Protein AF-X1VEZ9-F1 (afdb_monomer)

Solvent-accessible surface area (backbone atoms only — not comparable to full-atom values): 8382 Å² total; per-residue (Å²): 126,54,50,55,61,60,37,84,62,32,48,42,31,69,41,41,49,51,42,40,76,77,64,36,26,30,36,28,29,35,42,46,56,78,81,36,82,80,84,81,74,82,84,46,55,52,68,86,80,82,50,48,65,78,62,78,84,62,93,48,31,68,69,54,39,49,52,24,50,54,51,30,52,54,49,52,55,47,51,38,60,76,69,62,62,58,88,54,99,56,76,74,59,47,82,42,86,39,74,49,96,43,73,73,45,46,66,31,68,70,44,43,51,51,54,51,43,68,76,54,38,88,84,36,68,68,53,52,51,52,51,51,54,54,53,55,51,55,62,61,72,76,110

Radius of gyration: 16.5 Å; Cα contacts (8 Å, |Δi|>4): 179; chains: 1; bounding box: 41×40×46 Å

Foldseek 3Di:
DDFDAAAPLQQALVSLVVRVVVPHAEGAHFEDWLPFPDDDDPPQFPPPPDRDGNDDGDNHHLVSSLLRVLLNVVVLVVVCVVVVVDPDPDRSHDYHYHYDDDPVGCPDPSNVCSVVCSVPVPPPPSNVVSVVVVVVVVVVVVD

Mean predicted aligned error: 5.58 Å

pLDDT: mean 88.83, std 11.17, range [40.41, 98.44]

Structure (mmCIF, N/CA/C/O backbone):
data_AF-X1VEZ9-F1
#
_entry.id   AF-X1VEZ9-F1
#
loop_
_atom_site.group_PDB
_atom_site.id
_atom_site.type_symbol
_atom_site.label_atom_id
_atom_site.label_alt_id
_atom_site.label_comp_id
_atom_site.label_asym_id
_atom_site.label_entity_id
_atom_site.label_seq_id
_atom_site.pdbx_PDB_ins_code
_atom_site.Cartn_x
_atom_site.Cartn_y
_atom_site.Cartn_z
_atom_site.occupancy
_atom_site.B_iso_or_equiv
_atom_site.auth_seq_id
_atom_site.auth_comp_id
_atom_site.auth_asym_id
_atom_site.auth_atom_id
_atom_site.pdbx_PDB_model_num
ATOM 1 N N . PRO A 1 1 ? -4.588 -15.174 10.157 1.00 79.81 1 PRO A N 1
ATOM 2 C CA . PRO A 1 1 ? -5.457 -14.116 9.582 1.00 79.81 1 PRO A CA 1
ATOM 3 C C . PRO A 1 1 ? -5.657 -14.417 8.093 1.00 79.81 1 PRO A C 1
ATOM 5 O O . PRO A 1 1 ? -4.755 -15.001 7.505 1.00 79.81 1 PRO A O 1
ATOM 8 N N . VAL A 1 2 ? -6.814 -14.080 7.518 1.00 92.81 2 VAL A N 1
ATOM 9 C CA . VAL A 1 2 ? -7.137 -14.329 6.098 1.00 92.81 2 VAL A CA 1
ATOM 10 C C . VAL A 1 2 ? -7.212 -12.995 5.366 1.00 92.81 2 VAL A C 1
ATOM 12 O O . VA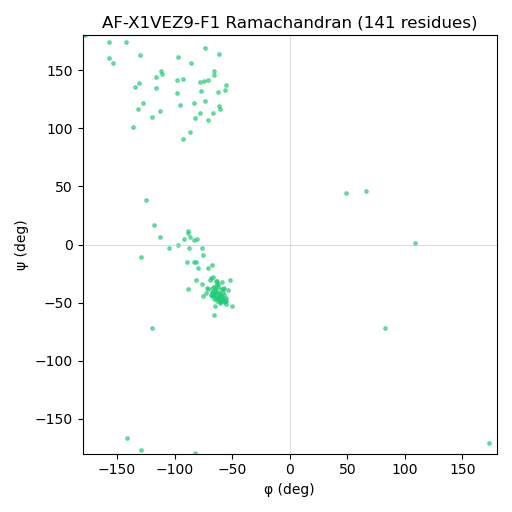L A 1 2 ? -7.586 -11.982 5.962 1.00 92.81 2 VAL A O 1
ATOM 15 N N . GLY A 1 3 ? -6.872 -12.983 4.087 1.00 96.12 3 GLY A N 1
ATOM 16 C CA . GLY A 1 3 ? -7.163 -11.868 3.206 1.00 96.12 3 GLY A CA 1
ATOM 17 C C . GLY A 1 3 ? -6.513 -12.051 1.839 1.00 96.12 3 GLY A C 1
ATOM 18 O O . GLY A 1 3 ? -6.061 -13.153 1.519 1.00 96.12 3 GLY A O 1
ATOM 19 N N . PRO A 1 4 ? -6.551 -11.009 1.007 1.00 96.81 4 PRO A N 1
ATOM 20 C CA . PRO A 1 4 ? -6.162 -11.129 -0.384 1.00 96.81 4 PRO A CA 1
ATOM 21 C C . PRO A 1 4 ? -4.653 -11.324 -0.600 1.00 96.81 4 PRO A C 1
ATOM 23 O O . PRO A 1 4 ? -3.841 -10.660 0.046 1.00 96.81 4 PRO A O 1
ATOM 26 N N . ALA A 1 5 ? -4.309 -12.173 -1.574 1.00 94.75 5 ALA A N 1
ATOM 27 C CA . ALA A 1 5 ? -2.952 -12.330 -2.112 1.00 94.75 5 ALA A CA 1
ATOM 28 C C . ALA A 1 5 ? -2.539 -11.136 -2.998 1.00 94.75 5 ALA A C 1
ATOM 30 O O . ALA A 1 5 ? -3.394 -10.335 -3.379 1.00 94.75 5 ALA A O 1
ATOM 31 N N . ALA A 1 6 ? -1.264 -11.030 -3.376 1.00 93.56 6 ALA A N 1
ATOM 32 C CA . ALA A 1 6 ? -0.801 -9.992 -4.297 1.00 93.56 6 ALA A CA 1
ATOM 33 C C . ALA A 1 6 ? -1.511 -10.110 -5.657 1.00 93.56 6 ALA A C 1
ATOM 35 O O . ALA A 1 6 ? -1.366 -11.096 -6.378 1.00 93.56 6 ALA A O 1
ATOM 36 N N . GLY A 1 7 ? -2.281 -9.092 -6.040 1.00 90.25 7 GLY A N 1
ATOM 37 C CA . GLY A 1 7 ? -3.064 -9.124 -7.275 1.00 90.25 7 GLY A CA 1
ATOM 38 C C . GLY A 1 7 ? -3.824 -7.823 -7.530 1.00 90.25 7 GLY A C 1
ATOM 39 O O . GLY A 1 7 ? -3.697 -6.879 -6.751 1.00 90.25 7 GLY A O 1
ATOM 40 N N . PRO A 1 8 ? -4.585 -7.718 -8.634 1.00 87.69 8 PRO A N 1
ATOM 41 C CA . PRO A 1 8 ? -5.315 -6.490 -8.987 1.00 87.69 8 PRO A CA 1
ATOM 42 C C . PRO A 1 8 ? -6.198 -5.950 -7.846 1.00 87.69 8 PRO A C 1
ATOM 44 O O . PRO A 1 8 ? -6.381 -4.744 -7.667 1.00 87.69 8 PRO A O 1
ATOM 47 N N . HIS A 1 9 ? -6.704 -6.849 -7.007 1.00 91.00 9 HIS A N 1
ATOM 48 C CA . HIS A 1 9 ? -7.524 -6.550 -5.838 1.00 91.00 9 HIS A CA 1
ATOM 49 C C . HIS A 1 9 ? -6.737 -5.983 -4.634 1.00 91.00 9 HIS A C 1
ATOM 51 O O . HIS A 1 9 ? -7.360 -5.498 -3.694 1.00 91.00 9 HIS A O 1
ATOM 57 N N . THR A 1 10 ? -5.400 -5.972 -4.659 1.00 95.31 10 THR A N 1
ATOM 58 C CA . THR A 1 10 ? -4.531 -5.304 -3.661 1.00 95.31 10 THR A CA 1
ATOM 59 C C . THR A 1 10 ? -3.663 -4.193 -4.251 1.00 95.31 10 THR A C 1
ATOM 61 O O . THR A 1 10 ? -2.702 -3.765 -3.617 1.00 95.31 10 THR A O 1
ATOM 64 N N . GLN A 1 11 ? -4.000 -3.706 -5.450 1.00 94.50 11 GLN A N 1
ATOM 65 C CA . GLN A 1 11 ? -3.297 -2.596 -6.105 1.00 94.50 11 GLN A CA 1
ATOM 66 C C . GLN A 1 11 ? -3.863 -1.221 -5.713 1.00 94.50 11 GLN A C 1
ATOM 68 O O . GLN A 1 11 ? -3.105 -0.274 -5.541 1.00 94.50 11 GLN A O 1
ATOM 73 N N . LEU A 1 12 ? -5.189 -1.106 -5.571 1.00 96.81 12 LEU A N 1
ATOM 74 C CA . LEU A 1 12 ? -5.880 0.171 -5.358 1.00 96.81 12 LEU A CA 1
ATOM 75 C C . LEU A 1 12 ? -6.472 0.284 -3.949 1.00 96.81 12 LEU A C 1
ATOM 77 O O . LEU A 1 12 ? -6.987 -0.692 -3.394 1.00 96.81 12 LEU A O 1
ATOM 81 N N . THR A 1 13 ? -6.479 1.506 -3.419 1.00 98.25 13 THR A N 1
ATOM 82 C CA . THR A 1 13 ? -6.974 1.875 -2.085 1.00 98.25 13 THR A CA 1
ATOM 83 C C . THR A 1 13 ? -8.371 1.322 -1.833 1.00 98.25 13 THR A C 1
ATOM 85 O O . THR A 1 13 ? -8.604 0.638 -0.838 1.00 98.25 13 THR A O 1
ATOM 88 N N . GLN A 1 14 ? -9.308 1.594 -2.743 1.00 97.88 14 GLN A N 1
ATOM 89 C CA . GLN A 1 14 ? -10.708 1.206 -2.596 1.00 97.88 14 GLN A CA 1
ATOM 90 C C . GLN A 1 14 ? -10.892 -0.313 -2.541 1.00 97.88 14 GLN A C 1
ATOM 92 O O . GLN A 1 14 ? -11.754 -0.790 -1.806 1.00 97.88 14 GLN A O 1
ATOM 97 N N . ASN A 1 15 ? -10.054 -1.076 -3.249 1.00 97.75 15 ASN A N 1
ATOM 98 C CA . ASN A 1 15 ? -10.129 -2.535 -3.251 1.00 97.75 15 ASN A CA 1
ATOM 99 C C . ASN A 1 15 ? -9.631 -3.097 -1.914 1.00 97.75 15 ASN A C 1
ATOM 101 O O . ASN A 1 15 ? -10.274 -3.974 -1.338 1.00 97.75 15 ASN A O 1
ATOM 105 N N . ILE A 1 16 ? -8.542 -2.538 -1.374 1.00 98.44 16 ILE A N 1
ATOM 106 C CA . ILE A 1 16 ? -8.021 -2.897 -0.047 1.00 98.44 16 ILE A CA 1
ATOM 107 C C . ILE A 1 16 ? -9.051 -2.561 1.043 1.00 98.44 16 ILE A C 1
ATOM 109 O O . ILE A 1 16 ? -9.319 -3.389 1.916 1.00 98.44 16 ILE A O 1
ATOM 113 N N . VAL A 1 17 ? -9.675 -1.380 0.972 1.00 98.25 17 VAL A N 1
ATOM 114 C CA . VAL A 1 17 ? -10.751 -0.969 1.891 1.00 98.25 17 VAL A CA 1
ATOM 115 C C . VAL A 1 17 ? -11.946 -1.914 1.800 1.00 98.25 17 VAL A C 1
ATOM 117 O O . VAL A 1 17 ? -12.410 -2.400 2.831 1.00 98.25 17 VAL A O 1
ATOM 120 N N . ALA A 1 18 ? -12.412 -2.236 0.592 1.00 98.25 18 ALA A N 1
ATOM 121 C CA . ALA A 1 18 ? -13.507 -3.181 0.398 1.00 98.25 18 ALA A CA 1
ATOM 122 C C . ALA A 1 18 ? -13.170 -4.555 0.999 1.00 98.25 18 ALA A C 1
ATOM 124 O O . ALA A 1 18 ? -13.956 -5.093 1.779 1.00 98.25 18 ALA A O 1
ATOM 125 N N . ALA A 1 19 ? -11.972 -5.078 0.721 1.00 97.75 19 ALA A N 1
ATOM 126 C CA . ALA A 1 19 ? -11.488 -6.339 1.274 1.00 97.75 19 ALA A CA 1
ATOM 127 C C . ALA A 1 19 ? -11.423 -6.320 2.816 1.00 97.75 19 ALA A C 1
ATOM 129 O O . ALA A 1 19 ? -11.789 -7.308 3.452 1.00 97.75 19 ALA A O 1
ATOM 130 N N . TYR A 1 20 ? -11.029 -5.203 3.439 1.00 97.19 20 TYR A N 1
ATOM 131 C CA . TYR A 1 20 ? -11.065 -5.049 4.898 1.00 97.19 20 TYR A CA 1
ATOM 132 C C . TYR A 1 20 ? -12.487 -5.094 5.465 1.00 97.19 20 TYR A C 1
ATOM 134 O O . TYR A 1 20 ? -12.742 -5.802 6.448 1.00 97.19 20 TYR A O 1
ATOM 142 N N . LEU A 1 21 ? -13.419 -4.375 4.839 1.00 96.12 21 LEU A N 1
ATOM 143 C CA . LEU A 1 21 ? -14.812 -4.305 5.284 1.00 96.12 21 LEU A CA 1
ATOM 144 C C . LEU A 1 21 ? -15.517 -5.666 5.210 1.00 96.12 21 LEU A C 1
ATOM 146 O O . LEU A 1 21 ? -16.330 -5.970 6.078 1.00 96.12 21 LEU A O 1
ATOM 150 N N . VAL A 1 22 ? -15.144 -6.523 4.253 1.00 95.44 22 VAL A N 1
ATOM 151 C CA . VAL A 1 22 ? -15.676 -7.896 4.137 1.00 95.44 22 VAL A CA 1
ATOM 152 C C . VAL A 1 22 ? -14.889 -8.944 4.939 1.00 95.44 22 VAL A C 1
ATOM 154 O O . VAL A 1 22 ? -15.115 -10.141 4.786 1.00 95.44 22 VAL A O 1
ATOM 157 N N . GLY A 1 23 ? -13.980 -8.518 5.823 1.00 93.94 23 GLY A N 1
ATOM 158 C CA . GLY A 1 23 ? -13.320 -9.399 6.796 1.00 93.94 23 GLY A CA 1
ATOM 159 C C . GLY A 1 23 ? -11.840 -9.694 6.542 1.00 93.94 23 GLY A C 1
ATOM 160 O O . GLY A 1 23 ? -11.230 -10.407 7.337 1.00 93.94 23 GLY A O 1
ATOM 161 N N . GLY A 1 24 ? -11.226 -9.128 5.500 1.00 95.94 24 GLY A N 1
ATOM 162 C CA . GLY A 1 24 ? -9.790 -9.243 5.242 1.00 95.94 24 GLY A CA 1
ATOM 163 C C . GLY A 1 24 ? -8.947 -8.620 6.360 1.00 95.94 24 GLY A C 1
ATOM 164 O O . GLY A 1 24 ? -9.206 -7.503 6.811 1.00 95.94 24 GLY A O 1
ATOM 165 N N . ARG A 1 25 ? -7.941 -9.349 6.845 1.00 95.44 25 ARG A N 1
ATOM 166 C CA . ARG A 1 25 ? -7.028 -8.931 7.929 1.00 95.44 25 ARG A CA 1
ATOM 167 C C . ARG A 1 25 ? -5.552 -9.107 7.565 1.00 95.44 25 ARG A C 1
ATOM 169 O O . ARG A 1 25 ? -4.682 -8.621 8.276 1.00 95.44 25 ARG A O 1
ATOM 176 N N . PHE A 1 26 ? -5.252 -9.795 6.474 1.00 96.81 26 PHE A N 1
ATOM 177 C CA . PHE A 1 26 ? -3.901 -9.919 5.941 1.00 96.81 26 PHE A CA 1
ATOM 178 C C . PHE A 1 26 ? -3.927 -9.526 4.471 1.00 96.81 26 PHE A C 1
ATOM 180 O O . PHE A 1 26 ? -4.687 -10.112 3.707 1.00 96.81 26 PHE A O 1
ATOM 187 N N . PHE A 1 27 ? -3.144 -8.524 4.096 1.00 98.06 27 PHE A N 1
ATOM 188 C CA . PHE A 1 27 ? -3.127 -7.986 2.742 1.00 98.06 27 PHE A CA 1
ATOM 189 C C . PHE A 1 27 ? -1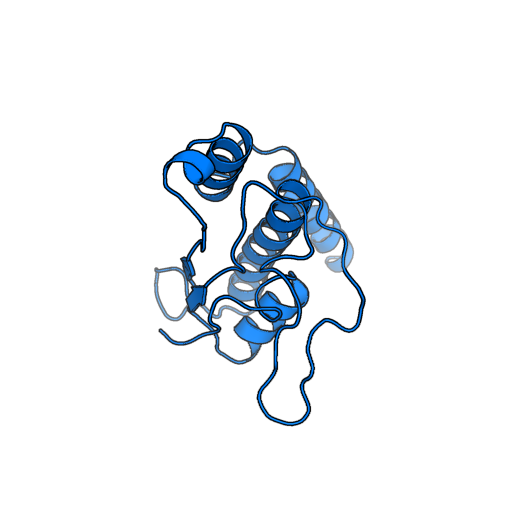.729 -8.157 2.182 1.00 98.06 27 PHE A C 1
ATOM 191 O O . PHE A 1 27 ? -0.806 -7.473 2.623 1.00 98.06 27 PHE A O 1
ATOM 198 N N . GLU A 1 28 ? -1.571 -9.055 1.222 1.00 97.69 28 GLU A N 1
ATOM 199 C CA . GLU A 1 28 ? -0.363 -9.081 0.414 1.00 97.69 28 GLU A CA 1
ATOM 200 C C . GLU A 1 28 ? -0.518 -8.026 -0.688 1.00 97.69 28 GLU A C 1
ATOM 202 O O . GLU A 1 28 ? -1.368 -8.137 -1.576 1.00 97.69 28 GLU A O 1
ATOM 207 N N . LEU A 1 29 ? 0.240 -6.939 -0.569 1.00 97.06 29 LEU A N 1
ATOM 208 C CA . LEU A 1 29 ? 0.157 -5.806 -1.487 1.00 97.06 29 LEU A CA 1
ATOM 209 C C . LEU A 1 29 ? 0.614 -6.224 -2.880 1.00 97.06 29 LEU A C 1
ATOM 211 O O . LEU A 1 29 ? 1.479 -7.090 -3.023 1.00 97.06 29 LEU A O 1
ATOM 215 N N . LYS A 1 30 ? 0.051 -5.596 -3.914 1.00 94.88 30 LYS A N 1
ATOM 216 C CA . LYS A 1 30 ? 0.419 -5.907 -5.293 1.00 94.88 30 LYS A CA 1
ATOM 217 C C . LYS A 1 30 ? 1.928 -5.731 -5.504 1.00 94.88 30 LYS A C 1
ATOM 219 O O . LYS A 1 30 ? 2.508 -4.721 -5.104 1.00 94.88 30 LYS A O 1
ATOM 224 N N . THR A 1 31 ? 2.544 -6.722 -6.151 1.00 93.88 31 THR A N 1
ATOM 225 C CA . THR A 1 31 ? 3.991 -6.769 -6.369 1.00 93.88 31 THR A CA 1
ATOM 226 C C . THR A 1 31 ? 4.491 -5.587 -7.190 1.00 93.88 31 THR A C 1
ATOM 228 O O . THR A 1 31 ? 4.132 -5.447 -8.365 1.00 93.88 31 THR A O 1
ATOM 231 N N . VAL A 1 32 ? 5.374 -4.790 -6.587 1.00 93.56 32 VAL A N 1
ATOM 232 C CA . VAL A 1 32 ? 6.086 -3.687 -7.246 1.00 93.56 32 VAL A CA 1
ATOM 233 C C . VAL A 1 32 ? 7.488 -4.101 -7.704 1.00 93.56 32 VAL A C 1
ATOM 235 O O . VAL A 1 32 ? 8.045 -5.097 -7.229 1.00 93.56 32 VAL A O 1
ATOM 238 N N . GLN A 1 33 ? 8.066 -3.334 -8.632 1.00 90.12 33 GLN A N 1
ATOM 239 C CA . GLN A 1 33 ? 9.392 -3.604 -9.189 1.00 90.12 33 GLN A CA 1
ATOM 240 C C . GLN A 1 33 ? 10.076 -2.371 -9.786 1.00 90.12 33 GLN A C 1
ATOM 242 O O . GLN A 1 33 ? 9.458 -1.323 -9.938 1.00 90.12 33 GLN A O 1
ATOM 247 N N . LYS A 1 34 ? 11.339 -2.548 -10.202 1.00 88.12 34 LYS A N 1
ATOM 248 C CA . LYS A 1 34 ? 12.169 -1.513 -10.841 1.00 88.12 34 LYS A CA 1
ATOM 249 C C . LYS A 1 34 ? 11.633 -1.007 -12.187 1.00 88.12 34 LYS A C 1
ATOM 251 O O . LYS A 1 34 ? 11.894 0.134 -12.541 1.00 88.12 34 LYS A O 1
ATOM 256 N N . LEU A 1 35 ? 10.941 -1.853 -12.959 1.00 84.75 35 LEU A N 1
ATOM 257 C CA . LEU A 1 35 ? 10.323 -1.465 -14.231 1.00 84.75 35 LEU A CA 1
ATOM 258 C C . LEU A 1 35 ? 8.878 -1.035 -13.970 1.00 84.75 35 LEU A C 1
ATOM 260 O O . LEU A 1 35 ? 7.968 -1.864 -13.970 1.00 84.75 35 LEU A O 1
ATOM 264 N N . ASP A 1 36 ? 8.686 0.253 -13.715 1.00 80.12 36 ASP A N 1
ATOM 265 C CA . ASP A 1 36 ? 7.431 0.814 -13.201 1.00 80.12 36 ASP A CA 1
ATOM 266 C C . ASP A 1 36 ? 6.701 1.723 -14.215 1.00 80.12 36 ASP A C 1
ATOM 268 O O . ASP A 1 36 ? 5.689 2.341 -13.903 1.00 80.12 36 ASP A O 1
ATOM 272 N N . SER A 1 37 ? 7.215 1.778 -15.446 1.00 81.38 37 SER A N 1
ATOM 273 C CA . SER A 1 37 ? 6.706 2.590 -16.560 1.00 81.38 37 SER A CA 1
ATOM 274 C C . SER A 1 37 ? 6.417 1.728 -17.797 1.00 81.38 37 SER A C 1
ATOM 276 O O . SER A 1 37 ? 6.724 2.102 -18.930 1.00 81.38 37 SER A O 1
ATOM 278 N N . LEU A 1 38 ? 5.893 0.522 -17.575 1.00 77.50 38 LEU A N 1
ATOM 279 C CA . LEU A 1 38 ? 5.588 -0.434 -18.638 1.00 77.50 38 LEU A CA 1
ATOM 280 C C . LEU A 1 38 ? 4.328 -0.011 -19.404 1.00 77.50 38 LEU A C 1
ATOM 282 O O . LEU A 1 38 ? 3.354 0.448 -18.811 1.00 77.50 38 LEU A O 1
ATOM 286 N N . GLN A 1 39 ? 4.348 -0.182 -20.727 1.00 77.81 39 GLN A N 1
ATOM 287 C CA . GLN A 1 39 ? 3.176 -0.003 -21.582 1.00 77.81 39 GLN A CA 1
ATOM 288 C C . GLN A 1 39 ? 2.802 -1.325 -22.234 1.00 77.81 39 GLN A C 1
ATOM 290 O O . GLN A 1 39 ? 3.667 -2.045 -22.730 1.00 77.81 39 GLN A O 1
ATOM 295 N N . PHE A 1 40 ? 1.511 -1.631 -22.206 1.00 76.88 40 PHE A N 1
ATOM 296 C CA . PHE A 1 40 ? 0.960 -2.913 -22.614 1.00 76.88 40 PHE A CA 1
ATOM 297 C C . PHE A 1 40 ? -0.525 -2.768 -22.999 1.00 76.88 40 PHE A C 1
ATOM 299 O O . PHE A 1 40 ? -1.151 -1.740 -22.709 1.00 76.88 40 PHE A O 1
ATOM 306 N N . GLU A 1 41 ? -1.054 -3.735 -23.751 1.00 79.38 41 GLU A N 1
ATOM 307 C CA . GLU A 1 41 ? -2.388 -3.665 -24.358 1.00 79.38 41 GLU A CA 1
ATOM 308 C C . GLU A 1 41 ? -3.505 -4.082 -23.393 1.00 79.38 41 GLU A C 1
ATOM 310 O O . GLU A 1 41 ? -3.585 -5.219 -22.943 1.00 79.38 41 GLU A O 1
ATOM 315 N N . LYS A 1 42 ? -4.458 -3.174 -23.156 1.00 77.19 42 LYS A N 1
ATOM 316 C CA . LYS A 1 42 ? -5.621 -3.431 -22.292 1.00 77.19 42 LYS A CA 1
ATOM 317 C C . LYS A 1 42 ? -6.824 -3.944 -23.108 1.00 77.19 42 LYS A C 1
ATOM 319 O O . LYS A 1 42 ? -7.080 -3.394 -24.181 1.00 77.19 42 LYS A O 1
ATOM 324 N N . PRO A 1 43 ? -7.639 -4.890 -22.588 1.00 74.75 43 PRO A N 1
ATOM 325 C CA . PRO A 1 43 ? -7.583 -5.488 -21.250 1.00 74.75 43 PRO A CA 1
ATOM 326 C C . PRO A 1 43 ? -6.485 -6.550 -21.114 1.00 74.75 43 PRO A C 1
ATOM 328 O O . PRO A 1 43 ? -6.308 -7.390 -21.985 1.00 74.75 43 PRO A O 1
ATOM 331 N N . CYS A 1 44 ? -5.812 -6.533 -19.968 1.00 75.12 44 CYS A N 1
ATOM 332 C CA . CYS A 1 44 ? -4.625 -7.334 -19.684 1.00 75.12 44 CYS A CA 1
ATOM 333 C C . CYS A 1 44 ? -4.868 -8.639 -18.923 1.00 75.12 44 CYS A C 1
ATOM 335 O O . CYS A 1 44 ? -3.942 -9.370 -18.570 1.00 75.12 44 CYS A O 1
ATOM 337 N N . ILE A 1 45 ? -6.134 -8.894 -18.604 1.00 79.94 45 ILE A N 1
ATOM 338 C CA . ILE A 1 45 ? -6.579 -10.071 -17.876 1.00 79.94 45 ILE A CA 1
ATOM 339 C C . ILE A 1 45 ? -7.756 -10.648 -18.643 1.00 79.94 45 ILE A C 1
ATOM 341 O O . ILE A 1 45 ? -8.813 -10.014 -18.732 1.00 79.94 45 ILE A O 1
ATOM 345 N N . ASP A 1 46 ? -7.592 -11.867 -19.150 1.00 79.56 46 ASP A N 1
ATOM 346 C CA . ASP A 1 46 ? -8.718 -12.652 -19.642 1.00 79.56 46 ASP A CA 1
ATOM 347 C C . ASP A 1 46 ? -9.341 -13.431 -18.480 1.00 79.56 46 ASP A C 1
ATOM 349 O O . ASP A 1 46 ? -8.865 -14.485 -18.053 1.00 79.56 46 ASP A O 1
ATOM 353 N N . ALA A 1 47 ? -10.406 -12.856 -17.928 1.00 76.44 47 ALA A N 1
ATOM 354 C CA . ALA A 1 47 ? -11.078 -13.351 -16.734 1.00 76.44 47 ALA A CA 1
ATOM 355 C C . ALA A 1 47 ? -12.156 -14.414 -17.007 1.00 76.44 47 ALA A C 1
ATOM 357 O O . ALA A 1 47 ? -12.893 -14.752 -16.082 1.00 76.44 47 ALA A O 1
ATOM 358 N N . ARG A 1 48 ? -12.311 -14.905 -18.246 1.00 72.81 48 ARG A N 1
ATOM 359 C CA . ARG A 1 48 ? -13.408 -15.835 -18.574 1.00 72.81 48 ARG A CA 1
ATOM 360 C C . ARG A 1 48 ? -13.255 -17.193 -17.901 1.00 72.81 48 ARG A C 1
ATOM 362 O O . ARG A 1 48 ? -14.229 -17.683 -17.340 1.00 72.81 48 ARG A O 1
ATOM 369 N N . ASP A 1 49 ? -12.042 -17.739 -17.931 1.00 70.25 49 ASP A N 1
ATOM 370 C CA . ASP A 1 49 ? -11.763 -19.077 -17.410 1.00 70.25 49 ASP A CA 1
ATOM 371 C C . ASP A 1 49 ? -10.734 -19.019 -16.272 1.00 70.25 49 ASP A C 1
ATOM 373 O O . ASP A 1 49 ? -11.080 -19.169 -15.102 1.00 70.25 49 ASP A O 1
ATOM 377 N N . GLU A 1 50 ? -9.466 -18.754 -16.598 1.00 65.94 50 GLU A N 1
ATOM 378 C CA . GLU A 1 50 ? -8.344 -18.919 -15.659 1.00 65.94 50 GLU A CA 1
ATOM 379 C C . GLU A 1 50 ? -7.796 -17.596 -15.096 1.00 65.94 50 GLU A C 1
ATOM 381 O O . GLU A 1 50 ? -6.901 -17.611 -14.251 1.00 65.94 50 GLU A O 1
ATOM 386 N N . GLY A 1 51 ? -8.318 -16.441 -15.530 1.00 70.81 51 GLY A N 1
ATOM 387 C CA . GLY A 1 51 ? -7.744 -15.142 -15.161 1.00 70.81 51 GLY A CA 1
ATOM 388 C C . GLY A 1 51 ? -6.349 -14.960 -15.757 1.00 70.81 51 GLY A C 1
ATOM 389 O O . GLY A 1 51 ? -5.419 -14.580 -15.044 1.00 70.81 51 GLY A O 1
ATOM 390 N N . TYR A 1 52 ? -6.193 -15.276 -17.046 1.00 69.19 52 TYR A N 1
ATOM 391 C CA . TYR A 1 52 ? -4.896 -15.274 -17.713 1.00 69.19 52 TYR A CA 1
ATOM 392 C C . TYR A 1 52 ? -4.350 -13.849 -17.792 1.00 69.19 52 TYR A C 1
ATOM 394 O O . TYR A 1 52 ? -4.917 -12.992 -18.473 1.00 69.19 52 TYR A O 1
ATOM 402 N N . ASN A 1 53 ? -3.256 -13.600 -17.074 1.00 72.19 53 ASN A N 1
ATOM 403 C CA . ASN A 1 53 ? -2.534 -12.342 -17.159 1.00 72.19 53 ASN A CA 1
ATOM 404 C C . ASN A 1 53 ? -1.681 -12.358 -18.430 1.00 72.19 53 ASN A C 1
ATOM 406 O O . ASN A 1 53 ? -0.730 -13.134 -18.531 1.00 72.19 53 ASN A O 1
ATOM 410 N N . THR A 1 54 ? -2.019 -11.504 -19.391 1.00 66.69 54 THR A N 1
ATOM 411 C CA . THR A 1 54 ? -1.248 -11.339 -20.629 1.00 66.69 54 THR A CA 1
ATOM 412 C C . THR A 1 54 ? -0.065 -10.383 -20.449 1.00 66.69 54 THR A C 1
ATOM 414 O O . THR A 1 54 ? 0.627 -10.072 -21.417 1.00 66.69 54 THR A O 1
ATOM 417 N N . GLU A 1 55 ? 0.173 -9.897 -19.226 1.00 67.38 55 GLU A N 1
ATOM 418 C CA . GLU A 1 55 ? 1.095 -8.803 -18.928 1.00 67.38 55 GLU A CA 1
ATOM 419 C C . GLU A 1 55 ? 1.905 -8.987 -17.626 1.00 67.38 55 GLU A C 1
ATOM 421 O O . GLU A 1 55 ? 2.010 -10.069 -17.047 1.00 67.38 55 GLU A O 1
ATOM 426 N N . TRP A 1 56 ? 2.542 -7.896 -17.185 1.00 71.00 56 TRP A N 1
ATOM 427 C CA . TRP A 1 56 ? 3.423 -7.806 -16.024 1.00 71.00 56 TRP A CA 1
ATOM 428 C C . TRP A 1 56 ? 2.654 -7.639 -14.709 1.00 71.00 56 TRP A C 1
ATOM 430 O O . TRP A 1 56 ? 1.425 -7.654 -14.660 1.00 71.00 56 TRP A O 1
ATOM 440 N N . SER A 1 57 ? 3.390 -7.529 -13.597 1.00 67.00 57 SER A N 1
ATOM 441 C CA . SER A 1 57 ? 2.776 -7.483 -12.274 1.00 67.00 57 SER A CA 1
ATOM 442 C C . SER A 1 57 ? 1.933 -6.222 -12.074 1.00 67.00 57 SER A C 1
ATOM 444 O O . SER A 1 57 ? 0.743 -6.373 -11.853 1.00 67.00 57 SER A O 1
ATOM 446 N N . THR A 1 58 ? 2.481 -5.008 -12.148 1.00 76.19 58 THR A N 1
ATOM 447 C CA . THR A 1 58 ? 1.797 -3.765 -11.728 1.00 76.19 58 THR A CA 1
ATOM 448 C C . THR A 1 58 ? 1.564 -2.789 -12.882 1.00 76.19 58 THR A C 1
ATOM 450 O O . THR A 1 58 ? 2.412 -2.655 -13.761 1.00 76.19 58 THR A O 1
ATOM 453 N N . GLU A 1 59 ? 0.431 -2.080 -12.841 1.00 81.31 59 GLU A N 1
ATOM 454 C CA . GLU A 1 59 ? 0.122 -0.946 -13.735 1.00 81.31 59 GLU A CA 1
ATOM 455 C C . GLU A 1 59 ? 0.603 0.400 -13.178 1.00 81.31 59 GLU A C 1
ATOM 457 O O . GLU A 1 59 ? 0.612 1.402 -13.889 1.00 81.31 59 GLU A O 1
ATOM 462 N N . LEU A 1 60 ? 0.933 0.437 -11.887 1.00 89.62 60 LEU A N 1
ATOM 463 C CA . LEU A 1 60 ? 1.298 1.653 -11.177 1.00 89.62 60 LEU A CA 1
ATOM 464 C C . LEU A 1 60 ? 2.812 1.807 -11.091 1.00 89.62 60 LEU A C 1
ATOM 466 O O . LEU A 1 60 ? 3.518 0.830 -10.812 1.00 89.62 60 LEU A O 1
ATOM 470 N N . SER A 1 61 ? 3.269 3.053 -11.226 1.00 93.00 61 SER A N 1
ATOM 471 C CA . SER A 1 61 ? 4.624 3.438 -10.838 1.00 93.00 61 SER A CA 1
ATOM 472 C C . SER A 1 61 ? 4.852 3.208 -9.341 1.00 93.00 61 SER A C 1
ATOM 474 O O . SER A 1 61 ? 3.894 3.084 -8.566 1.00 93.00 61 SER A O 1
ATOM 476 N N . LEU A 1 62 ? 6.112 3.203 -8.896 1.00 94.44 62 LEU A N 1
ATOM 477 C CA . LEU A 1 62 ? 6.421 3.069 -7.465 1.00 94.44 62 LEU A CA 1
ATOM 478 C C . LEU A 1 62 ? 5.757 4.174 -6.630 1.00 94.44 62 LEU A C 1
ATOM 480 O O . LEU A 1 62 ? 5.195 3.900 -5.570 1.00 94.44 62 LEU A O 1
ATOM 484 N N . GLU A 1 63 ? 5.761 5.411 -7.128 1.00 94.75 63 GLU A N 1
ATOM 485 C CA . GLU A 1 63 ? 5.123 6.553 -6.464 1.00 94.75 63 GLU A CA 1
ATOM 486 C C . GLU A 1 63 ? 3.595 6.406 -6.402 1.00 94.75 63 GLU A C 1
ATOM 488 O O . GLU A 1 63 ? 2.978 6.658 -5.364 1.00 94.75 63 GLU A O 1
ATOM 493 N N . GLN A 1 64 ? 2.973 5.950 -7.493 1.00 95.62 64 GLN A N 1
ATOM 494 C CA . GLN A 1 64 ? 1.529 5.724 -7.539 1.00 95.62 64 GLN A CA 1
ATOM 495 C C . GLN A 1 64 ? 1.108 4.598 -6.587 1.00 95.62 64 GLN A C 1
ATOM 497 O O . GLN A 1 64 ? 0.172 4.776 -5.806 1.00 95.62 64 GLN A O 1
ATOM 502 N N . ALA A 1 65 ? 1.824 3.468 -6.603 1.00 96.19 65 ALA A N 1
ATOM 503 C CA . ALA A 1 65 ? 1.578 2.350 -5.696 1.00 96.19 65 ALA A CA 1
ATOM 504 C C . ALA A 1 65 ? 1.752 2.773 -4.229 1.00 96.19 65 ALA A C 1
ATOM 506 O O . ALA A 1 65 ? 0.905 2.464 -3.390 1.00 96.19 65 ALA A O 1
ATOM 507 N N . TYR A 1 66 ? 2.798 3.553 -3.927 1.00 97.19 66 TYR A N 1
ATOM 508 C CA . TYR A 1 66 ? 3.008 4.122 -2.597 1.00 97.19 66 TYR A CA 1
ATOM 509 C C . TYR A 1 66 ? 1.792 4.937 -2.147 1.00 97.19 66 TYR A C 1
ATOM 511 O O . TYR A 1 66 ? 1.273 4.730 -1.047 1.00 97.19 66 TYR A O 1
ATOM 519 N N . GLY A 1 67 ? 1.311 5.828 -3.021 1.00 97.75 67 GLY A N 1
ATOM 520 C CA . GLY A 1 67 ? 0.124 6.643 -2.785 1.00 97.75 67 GLY A CA 1
ATOM 521 C C . GLY A 1 67 ? -1.111 5.803 -2.453 1.00 97.75 67 GLY A C 1
ATOM 522 O O . GLY A 1 67 ? -1.811 6.103 -1.486 1.00 97.75 67 GLY A O 1
ATOM 523 N N . GLU A 1 68 ? -1.376 4.734 -3.206 1.00 98.12 68 GLU A N 1
ATOM 524 C CA . GLU A 1 68 ? -2.493 3.819 -2.934 1.00 98.12 68 GLU A CA 1
ATOM 525 C C . GLU A 1 68 ? -2.358 3.118 -1.575 1.00 98.12 68 GLU A C 1
ATOM 527 O O . GLU A 1 68 ? -3.301 3.087 -0.778 1.00 98.12 68 GLU A O 1
ATOM 532 N N . TYR A 1 69 ? -1.175 2.595 -1.263 1.00 98.12 69 TYR A N 1
ATOM 533 C CA . TYR A 1 69 ? -0.973 1.818 -0.042 1.00 98.12 69 TYR A CA 1
ATOM 534 C C . TYR A 1 69 ? -1.024 2.687 1.207 1.00 98.12 69 TYR A C 1
ATOM 536 O O . TYR A 1 69 ? -1.626 2.287 2.207 1.00 98.12 69 TYR A O 1
ATOM 544 N N . ILE A 1 70 ? -0.470 3.899 1.152 1.00 98.06 70 ILE A N 1
ATOM 545 C CA . ILE A 1 70 ? -0.501 4.792 2.304 1.00 98.06 70 ILE A CA 1
ATOM 546 C C . ILE A 1 70 ? -1.907 5.355 2.555 1.00 98.06 70 ILE A C 1
ATOM 548 O O . ILE A 1 70 ? -2.336 5.432 3.709 1.00 98.06 70 ILE A O 1
ATOM 552 N N . LYS A 1 71 ? -2.672 5.661 1.494 1.00 97.94 71 LYS A N 1
ATOM 553 C CA . LYS A 1 71 ? -4.095 6.019 1.616 1.00 97.94 71 LYS A CA 1
ATOM 554 C C . LYS A 1 71 ? -4.884 4.883 2.260 1.00 97.94 71 LYS A C 1
ATOM 556 O O . LYS A 1 71 ? -5.618 5.119 3.219 1.00 97.94 71 LYS A O 1
ATOM 561 N N . ALA A 1 72 ? -4.700 3.650 1.782 1.00 98.25 72 ALA A N 1
ATOM 562 C CA . ALA A 1 72 ? -5.369 2.480 2.345 1.00 98.25 72 ALA A CA 1
ATOM 563 C C . ALA A 1 72 ? -5.025 2.301 3.827 1.00 98.25 72 ALA A C 1
ATOM 565 O O . ALA A 1 72 ? -5.925 2.140 4.647 1.00 98.25 72 ALA A O 1
ATOM 566 N N . TRP A 1 73 ? -3.742 2.402 4.183 1.00 97.69 73 TRP A N 1
ATOM 567 C CA . TRP A 1 73 ? -3.272 2.292 5.561 1.00 97.69 73 TRP A CA 1
ATOM 568 C C . TRP A 1 73 ? -3.971 3.288 6.493 1.00 97.69 73 TRP A C 1
ATOM 570 O O . TRP A 1 73 ? -4.551 2.889 7.505 1.00 97.69 73 TRP A O 1
ATOM 580 N N . ILE A 1 74 ? -3.985 4.572 6.123 1.00 97.12 74 ILE A N 1
ATOM 581 C CA . ILE A 1 74 ? -4.649 5.631 6.894 1.00 97.12 74 ILE A CA 1
ATOM 582 C C . ILE A 1 74 ? -6.152 5.350 7.029 1.00 97.12 74 ILE A C 1
ATOM 584 O O . ILE A 1 74 ? -6.697 5.414 8.134 1.00 97.12 74 ILE A O 1
ATOM 588 N N . LEU A 1 75 ? -6.824 5.002 5.927 1.00 97.38 75 LEU A N 1
ATOM 589 C CA . LEU A 1 75 ? -8.265 4.744 5.931 1.00 97.38 75 LEU A CA 1
ATOM 590 C C . LEU A 1 75 ? -8.632 3.526 6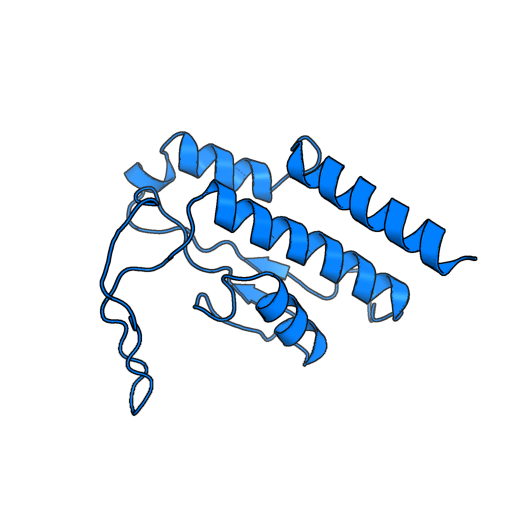.777 1.00 97.38 75 LEU A C 1
ATOM 592 O O . LEU A 1 75 ? -9.620 3.579 7.504 1.00 97.38 75 LEU A O 1
ATOM 596 N N . LEU A 1 76 ? -7.839 2.454 6.751 1.00 96.69 76 LEU A N 1
ATOM 597 C CA . LEU A 1 76 ? -8.107 1.290 7.596 1.00 96.69 76 LEU A CA 1
ATOM 598 C C . LEU A 1 76 ? -7.917 1.622 9.084 1.00 96.69 76 LEU A C 1
ATOM 600 O O . LEU A 1 76 ? -8.717 1.180 9.908 1.00 96.69 76 LEU A O 1
ATOM 604 N N . TYR A 1 77 ? -6.917 2.443 9.439 1.00 94.81 77 TYR A N 1
ATOM 605 C CA . TYR A 1 77 ? -6.767 2.969 10.807 1.00 94.81 77 TYR A CA 1
ATOM 606 C C . TYR A 1 77 ? -7.991 3.779 11.236 1.00 94.81 77 TYR A C 1
ATOM 608 O O . TYR A 1 77 ? -8.467 3.632 12.366 1.00 94.81 77 TYR A O 1
ATOM 616 N N . PHE A 1 78 ? -8.482 4.638 10.344 1.00 94.62 78 PHE A N 1
ATOM 617 C CA . PHE A 1 78 ? -9.642 5.482 10.590 1.00 94.62 78 PHE A CA 1
ATOM 618 C C . PHE A 1 78 ? -10.916 4.650 10.773 1.00 94.62 78 PHE A C 1
ATOM 620 O O . PHE A 1 78 ? -11.563 4.764 11.810 1.00 94.62 78 PHE A O 1
ATOM 627 N N . ILE A 1 79 ? -11.227 3.756 9.830 1.00 94.38 79 ILE A N 1
ATOM 628 C CA . ILE A 1 79 ? -12.399 2.865 9.869 1.00 94.38 79 ILE A CA 1
ATOM 629 C C . ILE A 1 79 ? -12.381 2.016 11.142 1.00 94.38 79 ILE A C 1
ATOM 631 O O . ILE A 1 79 ? -13.369 1.985 11.873 1.00 94.38 79 ILE A O 1
ATOM 635 N N . GLU A 1 80 ? -11.251 1.374 11.450 1.00 93.81 80 GLU A N 1
ATOM 636 C CA . GLU A 1 80 ? -11.123 0.557 12.659 1.00 93.81 80 GLU A CA 1
ATOM 637 C C . GLU A 1 80 ? -11.427 1.367 13.933 1.00 93.81 80 GLU A C 1
ATOM 639 O O . GLU A 1 80 ? -12.046 0.845 14.864 1.00 93.81 80 GLU A O 1
ATOM 644 N N . SER A 1 81 ? -11.010 2.637 13.965 1.00 91.06 81 SER A N 1
ATOM 645 C CA . SER A 1 81 ? -11.215 3.535 15.107 1.00 91.06 81 SER A CA 1
ATOM 646 C C . SER A 1 81 ? -12.658 4.038 15.203 1.00 91.06 81 SER A C 1
ATOM 648 O O . SER A 1 81 ? -13.229 4.016 16.289 1.00 91.06 81 SER A O 1
ATOM 650 N N . VAL A 1 82 ? -13.266 4.452 14.086 1.00 91.19 82 VAL A N 1
ATOM 651 C CA . VAL A 1 82 ? -14.638 4.992 14.043 1.00 91.19 82 VAL A CA 1
ATOM 652 C C . VAL A 1 82 ? -15.678 3.920 14.361 1.00 91.19 82 VAL A C 1
ATOM 654 O O . VAL A 1 82 ? -16.617 4.176 15.109 1.00 91.19 82 VAL A O 1
ATOM 657 N N . PHE A 1 83 ? -15.500 2.706 13.839 1.00 90.19 83 PHE A N 1
ATOM 658 C CA . PHE A 1 83 ? -16.439 1.601 14.056 1.00 90.19 83 PHE A CA 1
ATOM 659 C C . PHE A 1 83 ? -16.086 0.724 15.264 1.00 90.19 83 PHE A C 1
ATOM 661 O O . PHE A 1 83 ? -16.733 -0.298 15.483 1.00 90.19 83 PHE A O 1
ATOM 668 N N . ASN A 1 84 ? -15.060 1.095 16.040 1.00 87.25 84 ASN A N 1
ATOM 669 C CA . ASN A 1 84 ? -14.571 0.337 17.194 1.00 87.25 84 ASN A CA 1
ATOM 670 C C . ASN A 1 84 ? -14.353 -1.162 16.884 1.00 87.25 84 ASN A C 1
ATOM 672 O O . ASN A 1 84 ? -14.725 -2.047 17.653 1.00 87.25 84 ASN A O 1
ATOM 676 N N . MET A 1 85 ? -13.743 -1.460 15.733 1.00 85.31 85 MET A N 1
ATOM 677 C CA . MET A 1 85 ? -13.551 -2.836 15.241 1.00 85.31 85 MET A CA 1
ATOM 678 C C . MET A 1 85 ? -12.352 -3.549 15.886 1.00 85.31 85 MET A C 1
ATOM 680 O O . MET A 1 85 ? -12.006 -4.673 15.507 1.00 85.31 85 MET A O 1
ATOM 684 N N . LYS A 1 86 ? -11.688 -2.911 16.856 1.00 81.38 86 LYS A N 1
ATOM 685 C CA . LYS A 1 86 ? -10.573 -3.512 17.587 1.00 81.38 86 LYS A CA 1
ATOM 686 C C . LYS A 1 86 ? -11.083 -4.611 18.512 1.00 81.38 86 LYS A C 1
ATOM 688 O O . LYS A 1 86 ? -11.633 -4.348 19.572 1.00 81.38 86 LYS A O 1
ATOM 693 N N . LEU A 1 87 ? -10.816 -5.856 18.130 1.00 74.31 87 LEU A N 1
ATOM 694 C CA . LEU A 1 87 ? -11.063 -7.024 18.981 1.00 74.31 87 LEU A CA 1
ATOM 695 C C . LEU A 1 87 ? -9.969 -7.221 20.041 1.00 74.31 87 LEU A C 1
ATOM 697 O O . LEU A 1 87 ? -10.169 -7.929 21.022 1.00 74.31 87 LEU A O 1
ATOM 701 N N . THR A 1 88 ? -8.790 -6.630 19.828 1.00 82.38 88 THR A N 1
ATOM 702 C CA . THR A 1 88 ? -7.635 -6.746 20.725 1.00 82.38 88 THR A CA 1
ATOM 703 C C . THR A 1 88 ? -6.882 -5.418 20.799 1.00 82.38 88 THR A C 1
ATOM 705 O O . THR A 1 88 ? -7.162 -4.489 20.043 1.00 82.38 88 THR A O 1
ATOM 708 N N . THR A 1 89 ? -5.876 -5.337 21.671 1.00 78.56 89 THR A N 1
ATOM 709 C CA . THR A 1 89 ? -4.948 -4.195 21.726 1.00 78.56 89 THR A CA 1
ATOM 710 C C . THR A 1 89 ? -4.044 -4.089 20.493 1.00 78.56 89 THR A C 1
ATOM 712 O O . THR A 1 89 ? -3.469 -3.030 20.244 1.00 78.56 89 THR A O 1
ATOM 715 N N . LYS A 1 90 ? -3.917 -5.166 19.705 1.00 84.25 90 LYS A N 1
ATOM 716 C CA . LYS A 1 90 ? -3.151 -5.193 18.454 1.00 84.25 90 LYS A CA 1
ATOM 717 C C . LYS A 1 90 ? -4.006 -4.703 17.284 1.00 84.25 90 LYS A C 1
ATOM 719 O O . LYS A 1 90 ? -5.232 -4.792 17.314 1.00 84.25 90 LYS A O 1
ATOM 724 N N . ARG A 1 91 ? -3.339 -4.218 16.232 1.00 88.75 91 ARG A N 1
ATOM 725 C CA . ARG A 1 91 ? -3.980 -3.847 14.961 1.00 88.75 91 ARG A CA 1
ATOM 726 C C . ARG A 1 91 ? -4.764 -5.037 14.407 1.00 88.75 91 ARG A C 1
ATOM 728 O O . ARG A 1 91 ? -4.256 -6.158 14.428 1.00 88.75 91 ARG A O 1
ATOM 735 N N . SER A 1 92 ? -5.973 -4.803 13.899 1.00 92.94 92 SER A N 1
ATOM 736 C CA . SER A 1 92 ? -6.780 -5.881 13.315 1.00 92.94 92 SER A CA 1
ATOM 737 C C . SER A 1 92 ? -6.223 -6.385 11.986 1.00 92.94 92 SER A C 1
ATOM 739 O O . SER A 1 92 ? -6.527 -7.509 11.610 1.00 92.94 92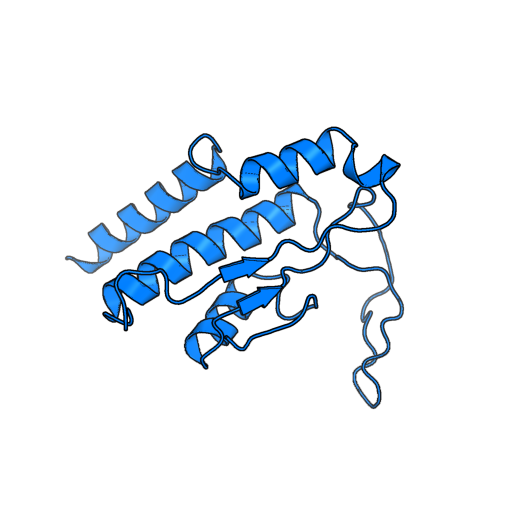 SER A O 1
ATOM 741 N N . PHE A 1 93 ? -5.389 -5.612 11.290 1.00 95.25 93 PHE A N 1
ATOM 742 C CA . PHE A 1 93 ? -4.856 -5.975 9.982 1.00 95.25 93 PHE A CA 1
ATOM 743 C C . PHE A 1 93 ? -3.335 -5.826 9.857 1.00 95.25 93 PHE A C 1
ATOM 745 O O . PHE A 1 93 ? -2.692 -5.143 10.654 1.00 95.25 93 PHE A O 1
ATOM 752 N N . ILE A 1 94 ? -2.774 -6.473 8.832 1.00 95.56 94 ILE A N 1
ATOM 753 C CA . ILE A 1 94 ? -1.348 -6.464 8.482 1.00 95.56 94 ILE A CA 1
ATOM 754 C C . ILE A 1 94 ? -1.213 -6.249 6.974 1.00 95.56 94 ILE A C 1
ATOM 756 O O . ILE A 1 94 ? -1.923 -6.895 6.200 1.00 95.56 94 ILE A O 1
ATOM 760 N N . PHE A 1 95 ? -0.286 -5.382 6.568 1.00 97.44 95 PHE A N 1
ATOM 761 C CA . PHE A 1 95 ? 0.177 -5.286 5.183 1.00 97.44 95 PHE A CA 1
ATOM 762 C C . PHE A 1 95 ? 1.480 -6.071 5.035 1.00 97.44 95 PHE A C 1
ATOM 764 O O . PHE A 1 95 ? 2.404 -5.914 5.833 1.00 97.44 95 PHE A O 1
ATOM 771 N N . ASN A 1 96 ? 1.544 -6.925 4.022 1.00 97.00 96 ASN A N 1
ATOM 772 C CA . ASN A 1 96 ? 2.731 -7.656 3.621 1.00 97.00 96 ASN A CA 1
ATOM 773 C C . ASN A 1 96 ? 3.166 -7.131 2.251 1.00 97.00 96 ASN A C 1
ATOM 775 O O . ASN A 1 96 ? 2.422 -7.221 1.278 1.00 97.00 96 ASN A O 1
ATOM 779 N N . MET A 1 97 ? 4.343 -6.510 2.200 1.00 95.50 97 MET A N 1
ATOM 780 C CA . MET A 1 97 ? 4.874 -5.957 0.958 1.00 95.50 97 MET A CA 1
ATOM 781 C C . MET A 1 97 ? 5.361 -7.088 0.056 1.00 95.50 97 MET A C 1
ATOM 783 O O . MET A 1 97 ? 6.240 -7.854 0.450 1.00 95.50 97 MET A O 1
ATOM 787 N N . SER A 1 98 ? 4.823 -7.153 -1.160 1.00 94.56 98 SER A N 1
ATOM 788 C CA . SER A 1 98 ? 5.350 -7.998 -2.227 1.00 94.56 98 SER A CA 1
ATOM 789 C C . SER A 1 98 ? 6.276 -7.153 -3.107 1.00 94.56 98 SER A C 1
ATOM 791 O O . SER A 1 98 ? 5.862 -6.141 -3.676 1.00 94.56 98 SER A O 1
ATOM 793 N N . VAL A 1 99 ? 7.547 -7.542 -3.196 1.00 92.81 99 VAL A N 1
ATOM 794 C CA . VAL A 1 99 ? 8.576 -6.901 -4.034 1.00 92.81 99 VAL A CA 1
ATOM 795 C C . VAL A 1 99 ? 9.289 -7.989 -4.833 1.00 92.81 99 VAL A C 1
ATOM 797 O O . VAL A 1 99 ? 9.519 -9.074 -4.302 1.00 92.81 99 VAL A O 1
ATOM 800 N N . GLY A 1 100 ? 9.590 -7.750 -6.112 1.00 84.38 100 GLY A N 1
ATOM 801 C CA . GLY A 1 100 ? 9.942 -8.844 -7.028 1.00 84.38 100 GLY A CA 1
ATOM 802 C C . GLY A 1 100 ? 11.223 -8.707 -7.860 1.00 84.38 100 GLY A C 1
ATOM 803 O O . GLY A 1 100 ? 11.936 -7.707 -7.812 1.00 84.38 100 GLY A O 1
ATOM 804 N N . TYR A 1 101 ? 11.388 -9.741 -8.700 1.00 74.81 101 TYR A N 1
ATOM 805 C CA . TYR A 1 101 ? 12.322 -9.993 -9.815 1.00 74.81 101 TYR A CA 1
ATOM 806 C C . TYR A 1 101 ? 13.715 -10.511 -9.467 1.00 74.81 101 TYR A C 1
ATOM 808 O O . TYR A 1 101 ? 14.005 -11.676 -9.730 1.00 74.81 101 TYR A O 1
ATOM 816 N N . ASP A 1 102 ? 14.580 -9.685 -8.896 1.00 88.75 102 ASP A N 1
ATOM 817 C CA . ASP A 1 102 ? 15.937 -10.084 -8.535 1.00 88.75 102 ASP A CA 1
ATOM 818 C C . ASP A 1 102 ? 16.464 -9.248 -7.366 1.00 88.75 102 ASP A C 1
ATOM 820 O O . ASP A 1 102 ? 16.010 -8.131 -7.110 1.00 88.75 102 ASP A O 1
ATOM 824 N N . LEU A 1 103 ? 17.441 -9.793 -6.635 1.00 92.62 103 LEU A N 1
ATOM 825 C CA . LEU A 1 103 ? 18.079 -9.081 -5.524 1.00 92.62 103 LEU A CA 1
ATOM 826 C C . LEU A 1 103 ? 18.694 -7.754 -5.990 1.00 92.62 103 LEU A C 1
ATOM 828 O O . LEU A 1 103 ? 18.603 -6.753 -5.284 1.00 92.62 103 LEU A O 1
ATOM 832 N N . GLU A 1 104 ? 19.289 -7.744 -7.183 1.00 93.19 104 GLU A N 1
ATOM 833 C CA .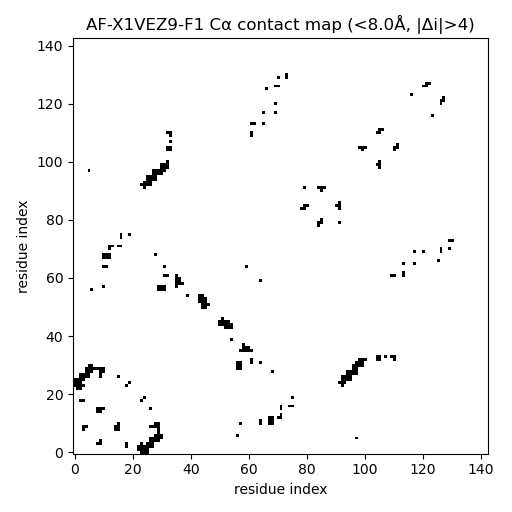 GLU A 1 104 ? 19.880 -6.545 -7.781 1.00 93.19 104 GLU A CA 1
ATOM 834 C C . GLU A 1 104 ? 18.829 -5.461 -8.041 1.00 93.19 104 GLU A C 1
ATOM 836 O O . GLU A 1 104 ? 19.063 -4.291 -7.752 1.00 93.19 104 GLU A O 1
ATOM 841 N N . GLY A 1 105 ? 17.640 -5.835 -8.517 1.00 91.44 105 GLY A N 1
ATOM 842 C CA . GLY A 1 105 ? 16.524 -4.922 -8.723 1.00 91.44 105 GLY A CA 1
ATOM 843 C C . GLY A 1 105 ? 15.951 -4.372 -7.425 1.00 91.44 105 GLY A C 1
ATOM 844 O O . GLY A 1 105 ? 15.708 -3.169 -7.331 1.00 91.44 105 GLY A O 1
ATOM 845 N N . ILE A 1 106 ? 15.792 -5.223 -6.409 1.00 93.56 106 ILE A N 1
ATOM 846 C CA . ILE A 1 106 ? 15.308 -4.808 -5.083 1.00 93.56 106 ILE A CA 1
ATOM 847 C C . ILE A 1 106 ? 16.276 -3.814 -4.424 1.00 93.56 106 ILE A C 1
ATOM 849 O O . ILE A 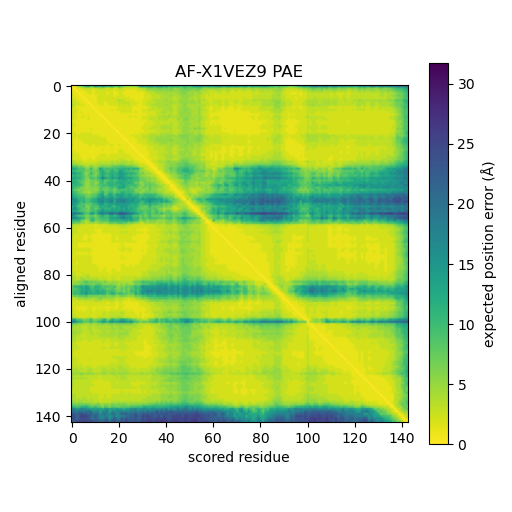1 106 ? 15.833 -2.890 -3.752 1.00 93.56 106 ILE A O 1
ATOM 853 N N . LYS A 1 107 ? 17.586 -3.954 -4.658 1.00 93.56 107 LYS A N 1
ATOM 854 C CA . LYS A 1 107 ? 18.622 -3.048 -4.130 1.00 93.56 107 LYS A CA 1
ATOM 855 C C . LYS A 1 107 ? 18.727 -1.704 -4.859 1.00 93.56 107 LYS A C 1
ATOM 857 O O . LYS A 1 107 ? 19.560 -0.879 -4.486 1.00 93.56 107 LYS A O 1
ATOM 862 N N . THR A 1 108 ? 17.946 -1.472 -5.913 1.00 95.56 108 THR A N 1
ATOM 863 C CA . THR A 1 108 ? 17.994 -0.189 -6.626 1.00 95.56 108 THR A CA 1
ATOM 864 C C . THR A 1 108 ? 17.498 0.956 -5.732 1.00 95.56 108 THR A C 1
ATOM 866 O O . THR A 1 108 ? 16.564 0.751 -4.956 1.00 95.56 108 THR A O 1
ATOM 869 N N . PRO A 1 109 ? 18.054 2.181 -5.850 1.00 96.31 109 PRO A N 1
ATOM 870 C CA . PRO A 1 109 ? 17.644 3.305 -5.005 1.00 96.31 109 PRO A CA 1
ATOM 871 C C . PRO A 1 109 ? 16.132 3.603 -5.004 1.00 96.31 109 PRO A C 1
ATOM 873 O O . PRO A 1 109 ? 15.602 3.873 -3.930 1.00 96.31 109 PRO A O 1
ATOM 876 N N . PRO A 1 110 ? 15.398 3.520 -6.138 1.00 95.00 110 PRO A N 1
ATOM 877 C CA . PRO A 1 110 ? 13.946 3.714 -6.128 1.00 95.00 110 PRO A CA 1
ATOM 878 C C . PRO A 1 110 ? 13.189 2.635 -5.340 1.00 95.00 110 PRO A C 1
ATOM 880 O O . PRO A 1 110 ? 12.261 2.957 -4.601 1.00 95.00 110 PRO A O 1
ATOM 883 N N . MET A 1 111 ? 13.593 1.365 -5.464 1.00 95.69 111 MET A N 1
ATOM 884 C CA . MET A 1 111 ? 12.978 0.253 -4.728 1.00 95.69 111 MET A CA 1
ATOM 885 C C . MET A 1 111 ? 13.278 0.334 -3.231 1.00 95.69 111 MET A C 1
ATOM 887 O O . MET A 1 111 ? 12.373 0.166 -2.416 1.00 95.69 111 MET A O 1
ATOM 891 N N . ASP A 1 112 ? 14.524 0.638 -2.868 1.00 95.31 112 ASP A N 1
ATOM 892 C CA . ASP A 1 112 ? 14.929 0.825 -1.474 1.00 95.31 112 ASP A CA 1
ATOM 893 C C . ASP A 1 112 ? 14.172 1.998 -0.829 1.00 95.31 112 ASP A C 1
ATOM 895 O O . ASP A 1 112 ? 13.598 1.854 0.252 1.00 95.31 112 ASP A O 1
ATOM 899 N N . LEU A 1 113 ? 14.060 3.130 -1.535 1.00 95.69 113 LEU A N 1
ATOM 900 C CA . LEU A 1 113 ? 13.266 4.274 -1.086 1.00 95.69 113 LEU A CA 1
ATOM 901 C C . LEU A 1 113 ? 11.795 3.897 -0.869 1.00 95.69 113 LEU A C 1
ATOM 903 O O . LEU A 1 113 ? 11.215 4.285 0.147 1.00 95.69 113 LEU A O 1
ATOM 907 N N . PHE A 1 114 ? 11.199 3.139 -1.792 1.00 96.38 114 PHE A N 1
ATOM 908 C CA . PHE A 1 114 ? 9.821 2.662 -1.678 1.00 96.38 114 PHE A CA 1
ATOM 909 C C . PHE A 1 114 ? 9.623 1.785 -0.431 1.00 96.38 114 PHE A C 1
ATOM 911 O O . PHE A 1 114 ? 8.720 2.042 0.370 1.00 96.38 114 PHE A O 1
ATOM 918 N N . ILE A 1 115 ? 10.492 0.786 -0.232 1.00 96.62 115 ILE A N 1
ATOM 919 C CA . ILE A 1 115 ? 10.429 -0.150 0.903 1.00 96.62 115 ILE A CA 1
ATOM 920 C C . ILE A 1 115 ? 10.585 0.601 2.229 1.00 96.62 115 ILE A C 1
ATOM 922 O O . ILE A 1 115 ? 9.784 0.411 3.151 1.00 96.62 115 ILE A O 1
ATOM 926 N N . ASN A 1 116 ? 11.585 1.480 2.325 1.00 97.00 116 ASN A N 1
ATOM 927 C CA . ASN A 1 116 ? 11.856 2.241 3.542 1.00 97.00 116 ASN A CA 1
ATOM 928 C C . ASN A 1 116 ? 10.725 3.231 3.851 1.00 97.00 116 ASN A C 1
ATOM 930 O O . ASN A 1 116 ? 10.275 3.308 4.995 1.00 97.00 116 ASN A O 1
ATOM 934 N N . SER A 1 117 ? 10.186 3.909 2.832 1.00 96.75 117 SER A N 1
ATOM 935 C CA . SER A 1 117 ? 9.084 4.867 3.004 1.00 96.75 117 SER A CA 1
ATOM 936 C C . SER A 1 117 ? 7.762 4.205 3.401 1.00 96.75 117 SER A C 1
ATOM 938 O O . SER A 1 117 ? 6.925 4.857 4.026 1.00 96.75 117 SER A O 1
ATOM 940 N N . LEU A 1 118 ? 7.516 2.946 3.009 1.00 96.31 118 LEU A N 1
ATOM 941 C CA . LEU A 1 118 ? 6.338 2.187 3.460 1.00 96.31 118 LEU A CA 1
ATOM 942 C C . LEU A 1 118 ? 6.531 1.567 4.840 1.00 96.31 118 LEU A C 1
ATOM 944 O O . LEU A 1 118 ? 5.558 1.406 5.575 1.00 96.31 118 LEU A O 1
ATOM 948 N N . THR A 1 119 ? 7.770 1.225 5.190 1.00 96.88 119 THR A N 1
ATOM 949 C CA . THR A 1 119 ? 8.112 0.724 6.525 1.00 96.88 119 THR A CA 1
ATOM 950 C C . THR A 1 119 ? 7.924 1.818 7.576 1.00 96.88 119 THR A C 1
ATOM 952 O O . THR A 1 119 ? 7.330 1.562 8.624 1.00 96.88 119 THR A O 1
ATOM 955 N N . ASP A 1 120 ? 8.368 3.042 7.277 1.00 96.94 120 ASP A N 1
ATOM 956 C CA . ASP A 1 120 ? 8.108 4.230 8.089 1.00 96.94 120 ASP A CA 1
ATOM 957 C C . ASP A 1 120 ? 7.724 5.430 7.212 1.00 96.94 120 ASP A C 1
ATOM 959 O O . ASP A 1 120 ? 8.558 6.124 6.630 1.00 96.94 120 ASP A O 1
ATOM 963 N N . ALA A 1 121 ? 6.421 5.701 7.162 1.00 96.25 121 ALA A N 1
ATOM 964 C CA . ALA A 1 121 ? 5.857 6.798 6.387 1.00 96.25 121 ALA A CA 1
ATOM 965 C C . ALA A 1 121 ? 5.815 8.137 7.143 1.00 96.25 121 ALA A C 1
ATOM 967 O O . ALA A 1 121 ? 5.408 9.145 6.563 1.00 96.25 121 ALA A O 1
ATOM 968 N N . SER A 1 122 ? 6.214 8.190 8.421 1.00 94.00 122 SER A N 1
ATOM 969 C CA . SER A 1 122 ? 6.028 9.375 9.280 1.00 94.00 122 SER A CA 1
ATOM 970 C C . SER A 1 122 ? 6.707 10.642 8.735 1.00 94.00 122 SER A C 1
ATOM 972 O O . SER A 1 122 ? 6.193 11.757 8.888 1.00 94.00 122 SER A O 1
ATOM 974 N N . GLY A 1 123 ? 7.837 10.475 8.043 1.00 93.75 123 GLY A N 1
ATOM 975 C CA . GLY A 1 12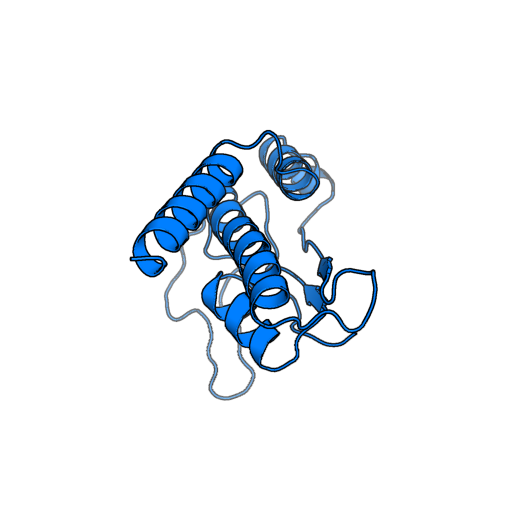3 ? 8.564 11.550 7.372 1.00 93.75 123 GLY A CA 1
ATOM 976 C C . GLY A 1 123 ? 8.038 11.914 5.979 1.00 93.75 123 GLY A C 1
ATOM 977 O O . GLY A 1 123 ? 8.384 12.983 5.474 1.00 93.75 123 GLY A O 1
ATOM 978 N N . HIS A 1 124 ? 7.204 11.075 5.359 1.00 96.50 124 HIS A N 1
ATOM 979 C CA . HIS A 1 124 ? 6.861 11.201 3.945 1.00 96.50 124 HIS A CA 1
ATOM 980 C C . HIS A 1 124 ? 5.837 12.330 3.690 1.00 96.50 124 HIS A C 1
ATOM 982 O O . HIS A 1 124 ? 4.797 12.378 4.357 1.00 96.50 124 HIS A O 1
ATOM 988 N N . PRO A 1 125 ? 6.052 13.222 2.699 1.00 95.81 125 PRO A N 1
ATOM 989 C CA . PRO A 1 125 ? 5.140 14.338 2.419 1.00 95.81 125 PRO A CA 1
ATOM 990 C C . PRO A 1 125 ? 3.700 13.907 2.122 1.00 95.81 125 PRO A C 1
ATOM 992 O O . PRO A 1 125 ? 2.762 14.491 2.661 1.00 95.81 125 PRO A O 1
ATOM 995 N N . LEU A 1 126 ? 3.514 12.851 1.318 1.00 95.19 126 LEU A N 1
ATOM 996 C CA . LEU A 1 126 ? 2.175 12.327 1.012 1.00 95.19 126 LEU A CA 1
ATOM 997 C C . LEU A 1 126 ? 1.445 11.806 2.255 1.00 95.19 126 LEU A C 1
ATOM 999 O O . LEU A 1 126 ? 0.243 12.011 2.372 1.00 95.19 126 LEU A O 1
ATOM 1003 N N . PHE A 1 127 ? 2.154 11.186 3.205 1.00 96.31 127 PHE A N 1
ATOM 1004 C CA . PHE A 1 127 ? 1.534 10.703 4.438 1.00 96.31 127 PHE A CA 1
ATOM 1005 C C . PHE A 1 127 ? 0.965 11.862 5.257 1.00 96.31 127 PHE A C 1
ATOM 1007 O O . PHE A 1 127 ? -0.204 11.834 5.640 1.00 96.31 127 PHE A O 1
ATOM 1014 N N . LYS A 1 128 ? 1.764 12.919 5.453 1.00 96.31 128 LYS A N 1
ATOM 1015 C CA . LYS A 1 128 ? 1.334 14.137 6.157 1.00 96.31 128 LYS A CA 1
ATOM 1016 C C . LYS A 1 128 ? 0.143 14.788 5.465 1.00 96.31 128 LYS A C 1
ATOM 1018 O O . LYS A 1 128 ? -0.870 15.039 6.110 1.00 96.31 128 LYS A O 1
ATOM 1023 N N . ARG A 1 129 ? 0.231 14.957 4.144 1.00 96.44 129 ARG A N 1
ATOM 1024 C CA . ARG A 1 129 ? -0.848 15.515 3.327 1.00 96.44 129 ARG A CA 1
ATOM 1025 C C . ARG A 1 129 ? -2.157 14.737 3.488 1.00 96.44 129 ARG A C 1
ATOM 1027 O O . ARG A 1 129 ? -3.198 15.345 3.699 1.00 96.44 129 ARG A O 1
ATOM 1034 N N . TYR A 1 130 ? -2.133 13.406 3.412 1.00 96.25 130 TYR A N 1
ATOM 1035 C CA . TYR A 1 130 ? -3.362 12.614 3.542 1.00 96.25 130 TYR A CA 1
ATOM 1036 C C . TYR A 1 130 ? -3.946 12.633 4.959 1.00 96.25 130 TYR A C 1
ATOM 1038 O O . TYR A 1 130 ? -5.166 12.579 5.114 1.00 96.25 130 TYR A O 1
ATOM 1046 N N . LEU A 1 131 ? -3.112 12.751 5.998 1.00 95.81 131 LEU A N 1
ATOM 1047 C CA . LEU A 1 131 ? -3.600 12.984 7.360 1.00 95.81 131 LEU A CA 1
ATOM 1048 C C . LEU A 1 131 ? -4.269 14.359 7.497 1.00 95.81 131 LEU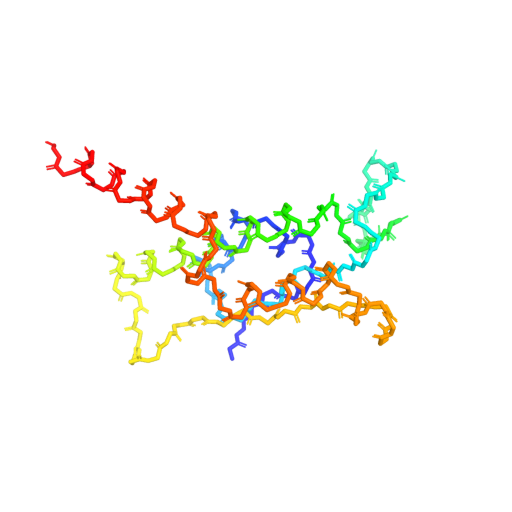 A C 1
ATOM 1050 O O . LEU A 1 131 ? -5.331 14.458 8.115 1.00 95.81 131 LEU A O 1
ATOM 1054 N N . GLU A 1 132 ? -3.685 15.403 6.904 1.00 95.62 132 GLU A N 1
ATOM 1055 C CA . GLU A 1 132 ? -4.274 16.747 6.852 1.00 95.62 132 GLU A CA 1
ATOM 1056 C C . GLU A 1 132 ? -5.625 16.730 6.121 1.00 95.62 132 GLU A C 1
ATOM 1058 O O . GLU A 1 132 ? -6.627 17.187 6.678 1.00 95.62 132 GLU A O 1
ATOM 1063 N N . GLU A 1 133 ? -5.691 16.117 4.934 1.00 94.56 133 GLU A N 1
ATOM 1064 C CA . GLU A 1 133 ? -6.934 15.942 4.170 1.00 94.56 133 GLU A CA 1
ATOM 1065 C C . GLU A 1 133 ? -8.007 15.213 5.004 1.00 94.56 133 GLU A C 1
ATOM 1067 O O . GLU A 1 133 ? -9.126 15.720 5.142 1.00 94.56 133 GLU A O 1
ATOM 1072 N N . LEU A 1 134 ? -7.667 14.090 5.651 1.00 93.62 134 LEU A N 1
ATOM 1073 C CA . LEU A 1 134 ? -8.598 13.348 6.513 1.00 93.62 134 LEU A CA 1
ATOM 1074 C C . LEU A 1 134 ? -9.084 14.184 7.711 1.00 93.62 134 LEU A C 1
ATOM 1076 O O . LEU A 1 134 ? -10.267 14.153 8.058 1.00 93.62 134 LEU A O 1
ATOM 1080 N N . SER A 1 135 ? -8.191 14.946 8.347 1.00 90.81 135 SER A N 1
ATOM 1081 C CA . SER A 1 135 ? -8.556 15.809 9.477 1.00 90.81 135 SER A CA 1
ATOM 1082 C C . SER A 1 135 ? -9.522 16.927 9.069 1.00 90.81 135 SER A C 1
ATOM 1084 O O . SER A 1 135 ? -10.476 17.218 9.797 1.00 90.81 135 SER A O 1
ATOM 1086 N N . SER A 1 136 ? -9.327 17.498 7.875 1.00 90.44 136 SER A N 1
ATOM 1087 C CA . SER A 1 136 ? -10.191 18.547 7.329 1.00 90.44 136 SER A CA 1
ATOM 1088 C C . SER A 1 136 ? -11.608 18.035 7.049 1.00 90.44 136 SER A C 1
ATOM 1090 O O . SER A 1 136 ? -12.581 18.738 7.322 1.00 90.44 136 SER A O 1
ATOM 1092 N N . PHE A 1 137 ? -11.735 16.780 6.601 1.00 84.06 137 PHE A N 1
ATOM 1093 C CA . PHE A 1 137 ? -13.023 16.118 6.406 1.00 84.06 137 PHE A CA 1
ATOM 1094 C C . PHE A 1 137 ? -13.780 15.947 7.730 1.00 84.06 137 PHE A C 1
ATOM 1096 O O . PHE A 1 137 ? -14.962 16.280 7.818 1.00 84.06 137 PHE A O 1
ATOM 1103 N N . ASN A 1 138 ? -13.095 15.503 8.789 1.00 69.31 138 ASN A N 1
ATOM 1104 C CA . ASN A 1 138 ? -13.727 15.281 10.093 1.00 69.31 138 ASN A CA 1
ATOM 1105 C C . ASN A 1 138 ? -14.261 16.587 10.721 1.00 69.31 138 ASN A C 1
ATOM 1107 O O . ASN A 1 138 ? -15.329 16.600 11.329 1.00 69.31 138 ASN A O 1
ATOM 1111 N N . LEU A 1 139 ? -13.559 17.708 10.518 1.00 62.00 139 LEU A N 1
ATOM 1112 C CA . LEU A 1 139 ? -14.025 19.040 10.934 1.00 62.00 139 LEU A CA 1
ATOM 1113 C C . LEU A 1 139 ? -15.265 19.511 10.155 1.00 62.00 139 LEU A C 1
ATOM 1115 O O . LEU A 1 139 ? -16.053 20.298 10.680 1.00 62.00 139 LEU A O 1
ATOM 1119 N N . GLY A 1 140 ? -15.442 19.044 8.917 1.00 58.56 140 GLY A N 1
ATOM 1120 C CA . GLY A 1 140 ? -16.615 19.332 8.093 1.00 58.56 140 GLY A CA 1
ATOM 1121 C C . GLY A 1 140 ? -17.864 18.545 8.503 1.00 58.56 140 GLY A C 1
ATOM 1122 O O . GLY A 1 140 ? -18.959 19.089 8.422 1.00 58.56 140 GLY A O 1
ATOM 1123 N N . CYS A 1 141 ? -17.709 17.303 8.977 1.00 54.81 141 CYS A N 1
ATOM 1124 C CA . CYS A 1 141 ? -18.819 16.454 9.434 1.00 54.81 141 CYS A CA 1
ATOM 1125 C C . CYS A 1 141 ? -19.297 16.744 10.868 1.00 54.81 141 CYS A C 1
ATOM 1127 O O . CYS A 1 141 ? -20.367 16.279 11.249 1.00 54.81 141 CYS A O 1
ATOM 1129 N N . ALA A 1 142 ? -18.515 17.473 11.670 1.00 50.50 142 ALA A N 1
ATOM 1130 C CA . ALA A 1 142 ? -18.872 17.869 13.038 1.00 50.50 142 ALA A CA 1
ATOM 1131 C C . ALA A 1 142 ? -19.648 19.205 13.122 1.00 50.50 142 ALA A C 1
ATOM 1133 O O . ALA A 1 142 ? -19.815 19.746 14.217 1.00 50.50 142 ALA A O 1
ATOM 1134 N N . LYS A 1 143 ? -20.092 19.747 11.981 1.00 40.41 143 LYS A N 1
ATOM 1135 C CA . LYS A 1 143 ? -21.043 20.864 11.881 1.00 40.41 143 LYS A CA 1
ATOM 1136 C C . LYS A 1 143 ? -22.426 20.340 11.525 1.00 40.41 143 LYS A C 1
ATOM 1138 O O . LYS A 1 143 ? -23.397 20.940 12.030 1.00 40.41 143 LYS A O 1
#

Sequence (143 aa):
PVGPAAGPHTQLTQNIVAAYLVGGRFFELKTVQKLDSLQFEKPCIDARDEGYNTEWSTELSLEQAYGEYIKAWILLYFIESVFNMKLTTKRSFIFNMSVGYDLEGIKTPPMDLFINSLTDASGHPLFKRYLEELSSFNLGCAK

Organism: NCBI:txid412755

Secondary structure (DSSP, 8-state):
---PPSSGGGTSHHHHHHHHHTT--EEEP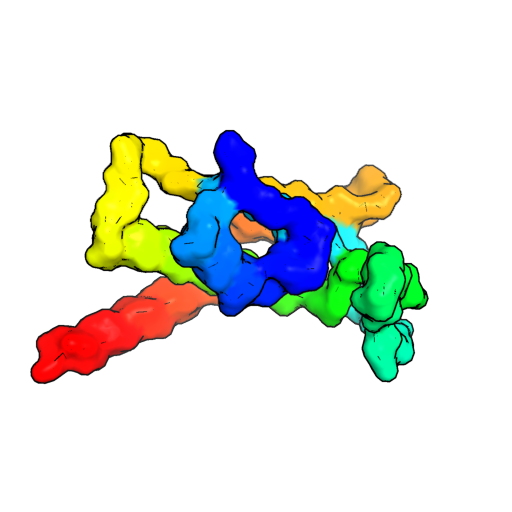PPB-S------PSP-EETTTT-EE-S-S-SS-HHHHHHHHHHHHHHHHHHHHHTT--SSSS-S-EEE--B-S-HHHHTSHHHHHHHHHHH--TT-HHHHHHHHHHHHHHHHHT-